Protein AF-A0A3C1PLK4-F1 (afdb_monomer_lite)

Structure (mmCIF, N/CA/C/O backbone):
data_AF-A0A3C1PLK4-F1
#
_entry.id   AF-A0A3C1PLK4-F1
#
loop_
_atom_site.group_PDB
_atom_site.id
_atom_site.type_symbol
_atom_site.label_atom_id
_atom_site.label_alt_id
_atom_site.label_comp_id
_atom_site.label_asym_id
_atom_site.label_entity_id
_atom_site.label_seq_id
_atom_site.pdbx_PDB_ins_code
_atom_site.Cartn_x
_atom_site.Cartn_y
_atom_site.Cartn_z
_atom_site.occupancy
_atom_site.B_iso_or_equiv
_atom_site.auth_seq_id
_atom_site.auth_comp_id
_atom_site.auth_asym_id
_atom_site.auth_atom_id
_atom_site.pdbx_PDB_model_num
ATOM 1 N N . THR A 1 1 ? -9.011 -10.068 1.781 1.00 89.50 1 THR A N 1
ATOM 2 C CA . THR A 1 1 ? -10.208 -9.507 1.102 1.00 89.50 1 THR A CA 1
ATOM 3 C C . THR A 1 1 ? -9.888 -9.158 -0.345 1.00 89.50 1 THR A C 1
ATOM 5 O O . THR A 1 1 ? -8.714 -9.137 -0.698 1.00 89.50 1 THR A O 1
ATOM 8 N N . GLU A 1 2 ? -10.885 -8.878 -1.195 1.00 93.75 2 GLU A N 1
ATOM 9 C CA . GLU A 1 2 ? -10.622 -8.484 -2.594 1.00 93.75 2 GLU A CA 1
ATOM 10 C C . GLU A 1 2 ? -9.834 -7.170 -2.687 1.00 93.75 2 GLU A C 1
ATOM 12 O O . GLU A 1 2 ? -8.885 -7.058 -3.458 1.00 93.75 2 GLU A O 1
ATOM 17 N N . ARG A 1 3 ? -10.129 -6.215 -1.797 1.00 94.81 3 ARG A N 1
ATOM 18 C CA . ARG A 1 3 ? -9.376 -4.960 -1.676 1.00 94.81 3 ARG A CA 1
ATOM 19 C C . ARG A 1 3 ? -7.906 -5.188 -1.312 1.00 94.81 3 ARG A C 1
ATOM 21 O O . ARG A 1 3 ? -7.033 -4.613 -1.950 1.00 94.81 3 ARG A O 1
ATOM 28 N N . GLU A 1 4 ? -7.619 -6.044 -0.329 1.00 95.75 4 GLU A N 1
ATOM 29 C CA . GLU A 1 4 ? -6.233 -6.386 0.037 1.00 95.75 4 GLU A CA 1
ATOM 30 C C . GLU A 1 4 ? -5.503 -7.106 -1.100 1.00 95.75 4 GLU A C 1
ATOM 32 O O . GLU A 1 4 ? -4.334 -6.824 -1.331 1.00 95.75 4 GLU A O 1
ATOM 37 N N . ARG A 1 5 ? -6.184 -7.969 -1.871 1.00 96.44 5 ARG A N 1
ATOM 38 C CA . ARG A 1 5 ? -5.583 -8.601 -3.057 1.00 96.44 5 ARG A CA 1
ATOM 39 C C . ARG A 1 5 ? -5.136 -7.574 -4.091 1.00 96.44 5 ARG A C 1
ATOM 41 O O . ARG A 1 5 ? -4.043 -7.708 -4.633 1.00 96.44 5 ARG A O 1
ATOM 48 N N . VAL A 1 6 ? -5.950 -6.553 -4.359 1.00 97.19 6 VAL A N 1
ATOM 49 C CA . VAL A 1 6 ? -5.569 -5.474 -5.283 1.00 97.19 6 VAL A CA 1
ATOM 50 C C . VAL A 1 6 ? -4.389 -4.676 -4.728 1.00 97.19 6 VAL A C 1
ATOM 52 O O . VAL A 1 6 ? -3.439 -4.421 -5.463 1.00 97.19 6 VAL A O 1
ATOM 55 N N . ILE A 1 7 ? -4.405 -4.343 -3.433 1.00 97.50 7 ILE A N 1
ATOM 56 C CA . ILE A 1 7 ? -3.293 -3.652 -2.760 1.00 97.50 7 ILE A CA 1
ATOM 57 C C . ILE A 1 7 ? -1.986 -4.448 -2.894 1.00 97.50 7 ILE A C 1
ATOM 59 O O . ILE A 1 7 ? -0.961 -3.874 -3.249 1.00 97.50 7 ILE A O 1
ATOM 63 N N . LEU A 1 8 ? -2.024 -5.766 -2.684 1.00 97.00 8 LEU A N 1
ATOM 64 C CA . LEU A 1 8 ? -0.854 -6.634 -2.826 1.00 97.00 8 LEU A CA 1
ATOM 65 C C . LEU A 1 8 ? -0.362 -6.704 -4.276 1.00 97.00 8 LEU A C 1
ATOM 67 O O . LEU A 1 8 ? 0.834 -6.574 -4.510 1.00 97.00 8 LEU A O 1
ATOM 71 N N . LYS A 1 9 ? -1.261 -6.838 -5.263 1.00 97.50 9 LYS A N 1
ATOM 72 C CA . LYS A 1 9 ? -0.872 -6.830 -6.685 1.00 97.50 9 LYS A CA 1
ATOM 73 C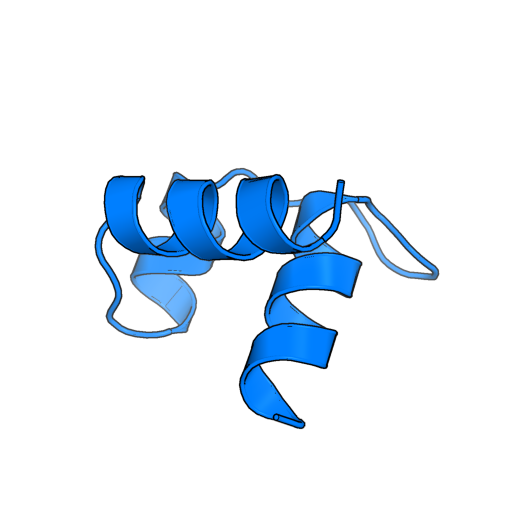 C . LYS A 1 9 ? -0.155 -5.541 -7.074 1.00 97.50 9 LYS A C 1
ATOM 75 O O . LYS A 1 9 ? 0.885 -5.612 -7.717 1.00 97.50 9 LYS A O 1
ATOM 80 N N . LEU A 1 10 ? -0.685 -4.389 -6.659 1.00 98.00 10 LEU A N 1
ATOM 81 C CA . LEU A 1 10 ? -0.069 -3.086 -6.920 1.00 98.00 10 LEU A CA 1
ATOM 82 C C . LEU A 1 10 ? 1.262 -2.935 -6.174 1.00 98.00 10 LEU A C 1
ATOM 84 O O . LEU A 1 10 ? 2.220 -2.433 -6.741 1.00 98.00 10 LEU A O 1
ATOM 88 N N . SER A 1 11 ? 1.347 -3.411 -4.930 1.00 97.25 11 SER A N 1
ATOM 89 C CA . SER A 1 11 ? 2.554 -3.285 -4.107 1.00 97.25 11 SER A CA 1
ATOM 90 C C . SER A 1 11 ? 3.697 -4.237 -4.492 1.00 97.25 11 SER A C 1
ATOM 92 O O . SER A 1 11 ? 4.807 -4.041 -3.997 1.00 97.25 11 SER A O 1
ATOM 94 N N . PHE A 1 12 ? 3.427 -5.292 -5.263 1.00 96.81 12 PHE A N 1
ATOM 95 C CA . PHE A 1 12 ? 4.426 -6.262 -5.733 1.00 96.81 12 PHE A CA 1
ATOM 96 C C . 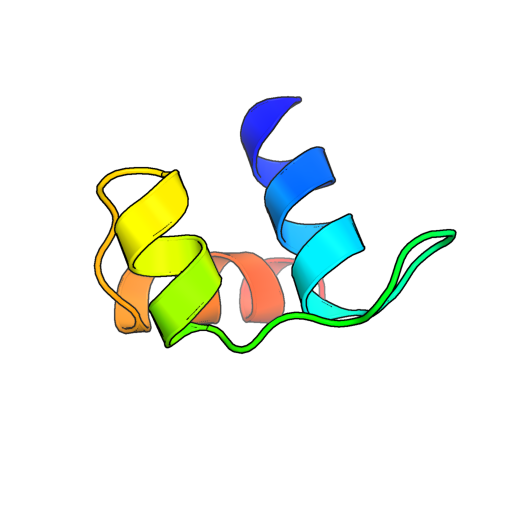PHE A 1 12 ? 4.567 -6.275 -7.265 1.00 96.81 12 PHE A C 1
ATOM 98 O O . PHE A 1 12 ? 5.309 -7.093 -7.799 1.00 96.81 12 PHE A O 1
ATOM 105 N N . GLY A 1 13 ? 3.821 -5.428 -7.985 1.00 96.44 13 GLY A N 1
ATOM 106 C CA . GLY A 1 13 ? 3.826 -5.402 -9.452 1.00 96.44 13 GLY A CA 1
ATOM 107 C C . GLY A 1 13 ? 3.317 -6.694 -10.111 1.00 96.44 13 GLY A C 1
ATOM 108 O O . GLY A 1 13 ? 3.796 -7.098 -11.169 1.00 96.44 13 GLY A O 1
ATOM 109 N N . ILE A 1 14 ? 2.358 -7.398 -9.497 1.00 95.75 14 ILE A N 1
ATOM 110 C CA . ILE A 1 14 ? 1.876 -8.693 -10.011 1.00 95.75 14 ILE A CA 1
ATOM 111 C C . ILE A 1 14 ? 0.862 -8.461 -11.136 1.00 95.75 14 ILE A C 1
ATOM 113 O O . ILE A 1 14 ? -0.320 -8.206 -10.886 1.00 95.75 14 ILE A O 1
ATOM 117 N N . GLY A 1 15 ? 1.326 -8.583 -12.382 1.00 95.69 15 GLY A N 1
ATOM 118 C CA . GLY A 1 15 ? 0.507 -8.397 -13.588 1.00 95.69 15 GLY A CA 1
ATOM 119 C C . GLY A 1 15 ? 0.131 -6.938 -13.873 1.00 95.69 15 GLY A C 1
ATOM 120 O O . GLY A 1 15 ? -0.724 -6.682 -14.716 1.00 95.69 15 GLY A O 1
ATOM 121 N N . VAL A 1 16 ? 0.746 -5.995 -13.157 1.00 95.44 16 VAL A N 1
ATOM 122 C CA . VAL A 1 16 ? 0.571 -4.539 -13.259 1.00 95.44 16 VAL A CA 1
ATOM 123 C C . VAL A 1 16 ? 1.891 -3.857 -12.897 1.00 95.44 16 VAL A C 1
ATOM 125 O O . VAL A 1 16 ? 2.760 -4.489 -12.303 1.00 95.44 16 VAL A O 1
ATOM 128 N N . ALA A 1 17 ? 2.045 -2.572 -13.219 1.00 97.19 17 ALA A N 1
ATOM 129 C CA . ALA A 1 17 ? 3.180 -1.797 -12.722 1.00 97.19 17 ALA A CA 1
ATOM 130 C C . ALA A 1 17 ? 3.146 -1.723 -11.186 1.00 97.19 17 ALA A C 1
ATOM 132 O O . ALA A 1 17 ? 2.076 -1.535 -10.595 1.00 97.19 17 ALA A O 1
ATOM 133 N N . GLU A 1 18 ? 4.310 -1.882 -10.554 1.00 97.50 18 GLU A N 1
ATOM 134 C CA . GLU A 1 18 ? 4.441 -1.674 -9.114 1.00 97.50 18 GLU A CA 1
ATOM 135 C C . GLU A 1 18 ? 4.148 -0.207 -8.775 1.00 97.50 18 GLU A C 1
ATOM 137 O O . GLU A 1 18 ? 4.554 0.704 -9.497 1.00 97.50 18 GLU A O 1
ATOM 142 N N . MET A 1 19 ? 3.425 0.007 -7.680 1.00 98.12 19 MET A N 1
ATOM 143 C CA . MET A 1 19 ? 3.133 1.325 -7.128 1.00 98.12 19 MET A CA 1
ATOM 144 C C . MET A 1 19 ? 3.761 1.464 -5.744 1.00 98.12 19 MET A C 1
ATOM 146 O O . MET A 1 19 ? 3.853 0.497 -4.981 1.00 98.12 19 MET A O 1
ATOM 150 N N . SER A 1 20 ? 4.137 2.689 -5.386 1.00 98.25 20 SER A N 1
ATOM 151 C CA . SER A 1 20 ? 4.618 2.985 -4.042 1.00 98.25 20 SER A CA 1
ATOM 152 C C . SER A 1 20 ? 3.500 2.837 -3.001 1.00 98.25 20 SER A C 1
ATOM 154 O O . SER A 1 20 ? 2.308 2.977 -3.282 1.00 98.25 20 SER A O 1
ATOM 156 N N . LEU A 1 21 ? 3.884 2.585 -1.747 1.00 98.25 21 LEU A N 1
ATOM 157 C CA . LEU A 1 21 ? 2.927 2.470 -0.640 1.00 98.25 21 LEU A CA 1
ATOM 158 C C . LEU A 1 21 ? 2.130 3.764 -0.399 1.00 98.25 21 LEU A C 1
ATOM 160 O O . LEU A 1 21 ? 1.025 3.700 0.133 1.00 98.25 21 LEU A O 1
ATOM 164 N N . GLU A 1 22 ? 2.698 4.917 -0.757 1.00 98.44 22 GLU A N 1
ATOM 165 C CA . GLU A 1 22 ? 2.066 6.233 -0.623 1.00 98.44 22 GLU A CA 1
ATOM 166 C C . GLU A 1 22 ? 0.977 6.428 -1.682 1.00 98.44 22 GLU A C 1
ATOM 168 O O . GLU A 1 22 ? -0.175 6.649 -1.320 1.00 98.44 22 GLU A O 1
ATOM 173 N N . GLU A 1 23 ? 1.280 6.171 -2.959 1.00 98.38 23 GLU A N 1
ATOM 174 C CA . GLU A 1 23 ? 0.290 6.238 -4.047 1.00 98.38 23 GLU A CA 1
ATOM 175 C C . GLU A 1 23 ? -0.863 5.243 -3.846 1.00 98.38 23 GLU A C 1
ATOM 177 O O . GLU A 1 23 ? -2.025 5.536 -4.138 1.00 98.38 23 GLU A O 1
ATOM 182 N N . ILE A 1 24 ? -0.561 4.042 -3.337 1.00 98.25 24 ILE A N 1
ATOM 183 C CA . ILE A 1 24 ? -1.591 3.066 -2.965 1.00 98.25 24 ILE A CA 1
ATOM 184 C C . ILE A 1 24 ? -2.413 3.598 -1.782 1.00 98.25 24 ILE A C 1
ATOM 186 O O . ILE A 1 24 ? -3.633 3.438 -1.763 1.00 98.25 24 ILE A O 1
ATOM 190 N N . GLY A 1 25 ? -1.774 4.239 -0.804 1.00 98.25 25 GLY A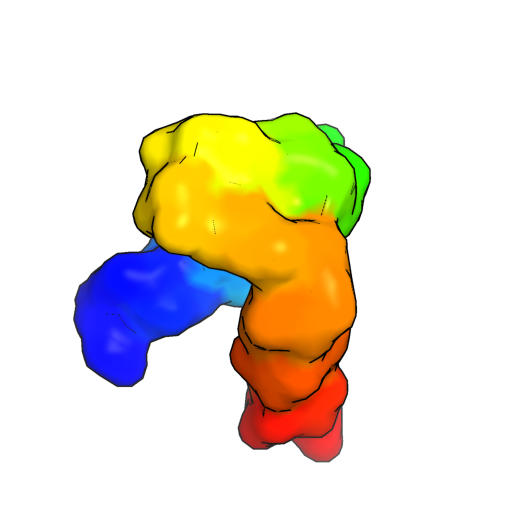 N 1
ATOM 191 C CA . GLY A 1 25 ? -2.452 4.884 0.317 1.00 98.25 25 GLY A CA 1
ATOM 192 C C . GLY A 1 25 ? -3.489 5.897 -0.162 1.00 98.25 25 GLY A C 1
ATOM 193 O O . GLY A 1 25 ? -4.678 5.737 0.125 1.00 98.25 25 GLY A O 1
ATOM 194 N N . ASP A 1 26 ? -3.064 6.847 -0.990 1.00 98.38 26 ASP A N 1
ATOM 195 C CA . ASP A 1 26 ? -3.925 7.892 -1.548 1.00 98.38 26 ASP A CA 1
ATOM 196 C C . ASP A 1 26 ? -5.080 7.305 -2.366 1.00 98.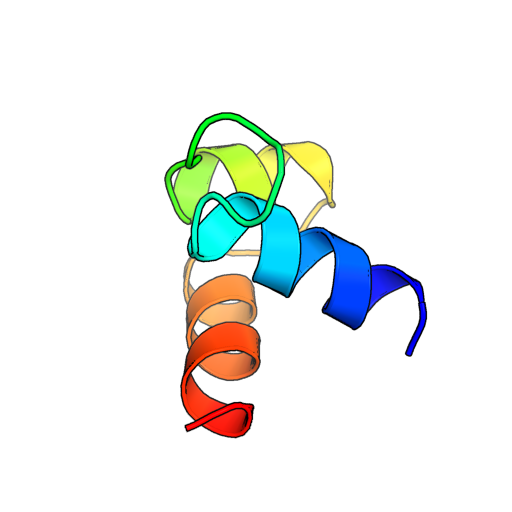38 26 ASP A C 1
ATOM 198 O O . ASP A 1 26 ? -6.243 7.665 -2.170 1.00 98.38 26 ASP A O 1
ATOM 202 N N . LYS A 1 27 ? -4.795 6.311 -3.219 1.00 97.25 27 LYS A N 1
ATOM 203 C CA . LYS A 1 27 ? -5.803 5.641 -4.059 1.00 97.25 27 LYS A CA 1
ATOM 204 C C . LYS A 1 27 ? -6.896 4.941 -3.255 1.00 97.25 27 LYS A C 1
ATOM 206 O O . LYS A 1 27 ? -8.039 4.857 -3.704 1.00 97.25 27 LYS A O 1
ATOM 211 N N . PHE A 1 28 ? -6.550 4.388 -2.0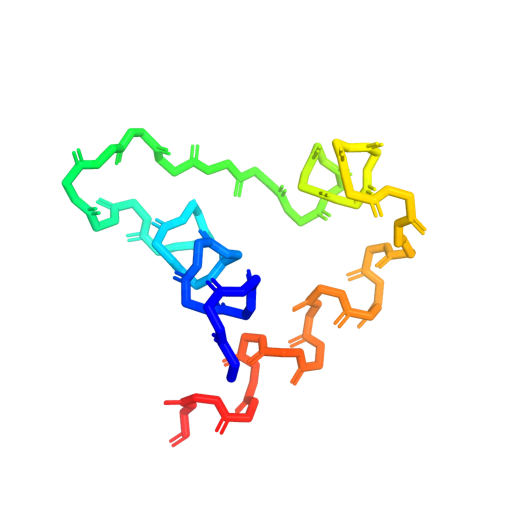95 1.00 96.88 28 PHE A N 1
ATOM 212 C CA . PHE A 1 28 ? -7.478 3.628 -1.262 1.00 96.88 28 PHE A CA 1
ATOM 213 C C . PHE A 1 28 ? -7.941 4.397 -0.019 1.00 96.88 28 PHE A C 1
ATOM 215 O O . PHE A 1 28 ? -8.665 3.809 0.782 1.00 96.88 28 PHE A O 1
ATOM 222 N N . GLY A 1 29 ? -7.562 5.662 0.175 1.00 97.81 29 GLY A N 1
ATOM 223 C CA . GLY A 1 29 ? -7.871 6.402 1.404 1.00 97.81 29 GLY A CA 1
ATOM 224 C C . GLY A 1 29 ? -7.295 5.723 2.652 1.00 97.81 29 GLY A C 1
ATOM 225 O O . GLY A 1 29 ? -7.975 5.586 3.669 1.00 97.81 29 GLY A O 1
ATOM 226 N N . LEU A 1 30 ? -6.074 5.204 2.542 1.00 97.56 30 LEU A N 1
ATOM 227 C CA . LEU A 1 30 ? -5.331 4.540 3.607 1.00 97.56 30 LEU A CA 1
ATOM 228 C C . LEU A 1 30 ? -4.037 5.302 3.876 1.00 97.56 30 LEU A C 1
ATOM 230 O O . LEU A 1 30 ? -3.460 5.913 2.987 1.00 97.56 30 LEU A O 1
ATOM 234 N N . THR A 1 31 ? -3.522 5.204 5.097 1.00 98.38 31 THR A N 1
ATOM 235 C CA . THR A 1 31 ? -2.165 5.680 5.364 1.00 98.38 31 THR A CA 1
ATOM 236 C C . THR A 1 31 ? -1.142 4.742 4.720 1.00 98.38 31 THR A C 1
ATOM 238 O O . THR A 1 31 ? -1.365 3.529 4.636 1.00 98.38 31 THR A O 1
ATOM 241 N N . ARG A 1 32 ? 0.027 5.277 4.347 1.00 98.31 32 ARG A N 1
ATOM 242 C CA . ARG A 1 32 ? 1.185 4.488 3.888 1.00 98.31 32 ARG A CA 1
ATOM 243 C C . ARG A 1 32 ? 1.487 3.309 4.820 1.00 98.31 32 ARG A C 1
ATOM 245 O O . ARG A 1 32 ? 1.728 2.191 4.370 1.00 98.31 32 ARG A O 1
ATOM 252 N N . GLU A 1 33 ? 1.427 3.549 6.128 1.00 98.50 33 GLU A N 1
ATOM 253 C CA . GLU A 1 33 ? 1.664 2.526 7.149 1.00 98.50 33 GLU A CA 1
ATOM 254 C C . GLU A 1 33 ? 0.619 1.406 7.106 1.00 98.50 33 GLU A C 1
ATOM 256 O O . GLU A 1 33 ? 0.952 0.231 7.251 1.00 98.50 33 GLU A O 1
ATOM 261 N N . ARG A 1 34 ? -0.648 1.734 6.829 1.00 98.00 34 ARG A N 1
ATOM 262 C CA . ARG A 1 34 ? -1.681 0.711 6.682 1.00 98.00 34 ARG A CA 1
ATOM 263 C C . ARG A 1 34 ? -1.433 -0.177 5.463 1.00 98.00 34 ARG A C 1
ATOM 265 O O . ARG A 1 34 ? -1.653 -1.383 5.547 1.00 98.00 34 ARG A O 1
ATOM 272 N N . VAL A 1 35 ? -0.958 0.392 4.357 1.00 98.19 35 VAL A N 1
ATOM 273 C CA . VAL A 1 35 ? -0.566 -0.383 3.168 1.00 98.19 35 VAL A CA 1
ATOM 274 C C . VAL A 1 35 ? 0.634 -1.283 3.484 1.00 98.19 35 VAL A C 1
ATOM 276 O O . VAL A 1 35 ? 0.601 -2.467 3.151 1.00 98.19 35 VAL A O 1
ATOM 279 N N . ARG A 1 36 ? 1.641 -0.768 4.206 1.00 97.94 36 ARG A N 1
ATOM 280 C CA . ARG A 1 36 ? 2.804 -1.545 4.672 1.00 97.94 36 ARG A CA 1
ATOM 281 C C . ARG A 1 36 ? 2.385 -2.768 5.492 1.00 97.94 36 ARG A C 1
ATOM 283 O O . ARG A 1 36 ? 2.809 -3.873 5.191 1.00 97.94 36 ARG A O 1
ATOM 290 N N . GLN A 1 37 ? 1.483 -2.597 6.459 1.00 98.00 37 GLN A N 1
ATOM 291 C CA . GLN A 1 37 ? 0.962 -3.707 7.269 1.00 98.00 37 GLN A CA 1
ATOM 292 C C . GLN A 1 37 ? 0.244 -4.778 6.439 1.00 98.00 37 GLN A C 1
ATOM 294 O O . GLN A 1 37 ? 0.308 -5.958 6.774 1.00 98.00 37 GLN A O 1
ATOM 299 N N . ILE A 1 38 ? -0.481 -4.383 5.386 1.00 96.75 38 ILE A N 1
ATOM 300 C CA . ILE A 1 38 ? -1.141 -5.336 4.480 1.00 96.75 38 ILE A CA 1
ATOM 301 C C . ILE A 1 38 ? -0.088 -6.119 3.689 1.00 96.75 38 ILE A C 1
ATOM 303 O O . ILE A 1 38 ? -0.223 -7.335 3.577 1.00 96.75 38 ILE A O 1
ATOM 307 N N . LYS A 1 39 ? 0.957 -5.441 3.188 1.00 95.44 39 LYS A N 1
ATOM 308 C CA . LYS A 1 39 ? 2.091 -6.070 2.493 1.00 95.44 39 LYS A CA 1
ATOM 309 C C . LYS A 1 39 ? 2.816 -7.073 3.394 1.00 95.44 39 LYS A C 1
ATOM 311 O O . LYS A 1 39 ? 3.009 -8.210 2.983 1.00 95.44 39 LYS A O 1
ATOM 316 N N . ASP A 1 40 ? 3.143 -6.677 4.623 1.00 96.62 40 ASP A N 1
ATOM 317 C CA . ASP A 1 40 ? 3.881 -7.511 5.578 1.00 96.62 40 ASP A CA 1
ATOM 318 C C . ASP A 1 40 ? 3.092 -8.74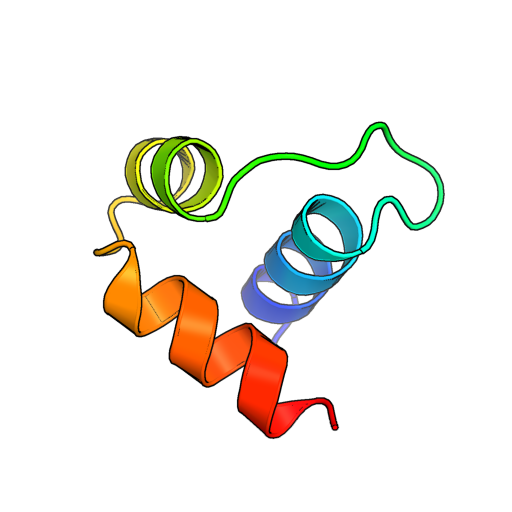2 6.025 1.00 96.62 40 ASP A C 1
ATOM 320 O O . ASP A 1 40 ? 3.674 -9.797 6.210 1.00 96.62 40 ASP A O 1
ATOM 324 N N . LYS A 1 41 ? 1.763 -8.644 6.169 1.00 95.12 41 LYS A N 1
ATOM 325 C CA . LYS A 1 41 ? 0.910 -9.801 6.501 1.00 95.12 41 LYS A CA 1
ATOM 326 C C . LYS A 1 41 ? 0.867 -10.876 5.413 1.00 95.12 41 LYS A C 1
ATOM 328 O O . LYS A 1 41 ? 0.337 -11.955 5.667 1.00 95.12 41 LYS A O 1
ATOM 333 N N . ALA A 1 42 ? 1.294 -10.545 4.196 1.00 89.69 42 ALA A N 1
ATOM 334 C CA . ALA A 1 42 ? 1.343 -11.478 3.078 1.00 89.69 42 ALA A CA 1
ATOM 335 C C . ALA A 1 42 ? 2.699 -12.193 2.951 1.00 89.69 42 ALA A C 1
ATOM 337 O O . ALA A 1 42 ? 2.795 -13.114 2.139 1.00 89.69 42 ALA A O 1
ATOM 338 N N . LEU A 1 43 ? 3.711 -11.762 3.716 1.00 81.56 43 LEU A N 1
ATOM 339 C CA . LEU A 1 43 ? 4.991 -12.451 3.905 1.00 81.56 43 LEU A CA 1
ATOM 340 C C . LEU A 1 43 ? 4.901 -13.388 5.115 1.00 81.56 43 LEU A C 1
ATOM 342 O O . LEU A 1 43 ? 5.496 -14.483 5.026 1.00 81.56 43 LEU A O 1
#

Secondary structure (DSSP, 8-state):
-HHHHHHHHHHHTSSS----HHHHHHHHT--HHHHHHHHHTT-

pLDDT: mean 96.46, std 3.02, range [81.56, 98.5]

Foldseek 3Di:
DVLLVVLQCQCVVPVHDHDQLPVNCVVVVHHSVVSVVSNVVVD

Sequence (43 aa):
TERERVILKLSFGIGVAEMSLEEIGDKFGLTRERVRQIKDKAL

Radius of gyration: 9.06 Å; chains: 1; bounding box: 16×20×21 Å